Protein AF-A0A7U3QVV6-F1 (afdb_monomer_lite)

Foldseek 3Di:
DPQDAKEWEKDWFQFQDDDFTKIKIFIPAFFDDDDPVQKDKFQWAWDPPQWDDPDRGMIMTTTGGPFPPSQTRIKIKGDWQRIAHPVRHTYHIYIYADEVCSNVVDPDDGPDDCPPGDCVRYDYDD

Secondary structure (DSSP, 8-state):
-----B-EEEE----SSSSSEEEEEEESS-EEE--GGGEEEESEEEPTT--EE-SSSEEEEEEEESSSTT----EEEE-TTSSEETTSPBBPPEE--EEHHHHHS-SSPPSS--TT---TTEE---

Radius of gyration: 15.47 Å; chains: 1; bounding box: 42×25×40 Å

Structure (mmCIF, N/CA/C/O backbone):
data_AF-A0A7U3QVV6-F1
#
_entry.id   AF-A0A7U3QVV6-F1
#
loop_
_atom_site.group_PDB
_atom_site.id
_atom_site.type_symbol
_atom_site.label_atom_id
_atom_site.label_alt_id
_atom_site.label_comp_id
_atom_site.label_asym_id
_atom_site.label_entity_id
_atom_site.label_seq_id
_atom_site.pdbx_PDB_ins_code
_atom_site.Cartn_x
_atom_site.Cartn_y
_atom_site.Cartn_z
_atom_site.occupancy
_atom_site.B_iso_or_equiv
_atom_site.auth_seq_id
_atom_site.auth_comp_id
_atom_site.auth_asym_id
_atom_site.auth_atom_id
_atom_site.pdbx_PDB_model_num
ATOM 1 N N . MET A 1 1 ? -26.972 -3.742 14.769 1.00 41.91 1 MET A N 1
ATOM 2 C CA . MET A 1 1 ? -25.586 -3.242 14.823 1.00 41.91 1 MET A CA 1
ATOM 3 C C . MET A 1 1 ? -25.289 -2.651 13.463 1.00 41.91 1 MET A C 1
ATOM 5 O O . MET A 1 1 ? -25.565 -3.320 12.477 1.00 41.91 1 MET A O 1
ATOM 9 N N . ILE A 1 2 ? -24.857 -1.393 13.387 1.00 46.94 2 ILE A N 1
ATOM 10 C CA . ILE A 1 2 ? -24.261 -0.895 12.144 1.00 46.94 2 ILE A CA 1
ATOM 11 C C . ILE A 1 2 ? -22.884 -1.553 12.102 1.00 46.94 2 ILE A C 1
ATOM 13 O O . ILE A 1 2 ? -22.130 -1.403 13.059 1.00 46.94 2 ILE A O 1
ATOM 17 N N . ASN A 1 3 ? -22.591 -2.342 11.068 1.00 56.19 3 ASN A N 1
ATOM 18 C CA . ASN A 1 3 ? -21.241 -2.851 10.855 1.00 56.19 3 ASN A CA 1
ATOM 19 C C . ASN A 1 3 ? -20.360 -1.647 10.511 1.00 56.19 3 ASN A C 1
ATOM 21 O O . ASN A 1 3 ? -20.308 -1.221 9.357 1.00 56.19 3 ASN A O 1
ATOM 25 N N . ASN A 1 4 ? -19.732 -1.057 11.525 1.00 76.81 4 ASN A N 1
ATOM 26 C CA . ASN A 1 4 ? -18.672 -0.086 11.319 1.00 76.81 4 ASN A CA 1
ATOM 27 C C . ASN A 1 4 ? -17.563 -0.787 10.509 1.00 76.81 4 ASN A C 1
ATOM 29 O O . ASN A 1 4 ? -17.295 -1.970 10.716 1.00 76.81 4 ASN A O 1
ATOM 33 N N . THR A 1 5 ? -17.017 -0.122 9.493 1.00 90.00 5 THR A N 1
ATOM 34 C CA . THR A 1 5 ? -15.996 -0.700 8.604 1.00 90.00 5 THR A CA 1
ATOM 35 C C . THR A 1 5 ? -14.890 0.324 8.429 1.00 90.00 5 THR A C 1
ATOM 37 O O . THR A 1 5 ? -15.174 1.504 8.230 1.00 90.00 5 THR A O 1
ATOM 40 N N . ILE A 1 6 ? -13.637 -0.119 8.480 1.00 95.56 6 ILE A N 1
ATOM 41 C CA . ILE A 1 6 ? -12.486 0.781 8.390 1.00 95.56 6 ILE A CA 1
ATOM 42 C C . ILE A 1 6 ? -12.232 1.127 6.925 1.00 95.56 6 ILE A C 1
ATOM 44 O O . ILE A 1 6 ? -12.083 0.242 6.080 1.00 95.56 6 ILE A O 1
ATOM 48 N N . VAL A 1 7 ? -12.151 2.416 6.612 1.00 95.88 7 VAL A N 1
ATOM 49 C CA . VAL A 1 7 ? -11.717 2.884 5.294 1.00 95.88 7 VAL A CA 1
ATOM 50 C C . VAL A 1 7 ? -10.192 2.906 5.267 1.00 95.88 7 VAL A C 1
ATOM 52 O O . VAL A 1 7 ? -9.561 3.448 6.173 1.00 95.88 7 VAL A O 1
ATOM 55 N N . THR A 1 8 ? -9.605 2.329 4.218 1.00 96.38 8 THR A N 1
ATOM 56 C CA . THR A 1 8 ? -8.157 2.319 3.983 1.00 96.38 8 THR A CA 1
ATOM 57 C C . THR A 1 8 ? -7.818 3.237 2.819 1.00 96.38 8 THR A C 1
ATOM 59 O O . THR A 1 8 ? -8.267 3.016 1.695 1.00 96.38 8 THR A O 1
ATOM 62 N N . THR A 1 9 ? -6.982 4.235 3.079 1.00 96.44 9 THR A N 1
ATOM 63 C CA . THR A 1 9 ? -6.365 5.076 2.051 1.00 96.44 9 THR A CA 1
ATOM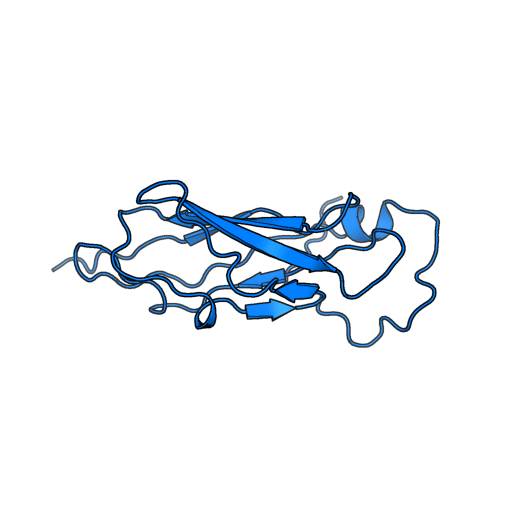 64 C C . THR A 1 9 ? -4.895 4.704 1.950 1.00 96.44 9 THR A C 1
ATOM 66 O O . THR A 1 9 ? -4.210 4.606 2.962 1.00 96.44 9 THR A O 1
ATOM 69 N N . ILE A 1 10 ? -4.407 4.461 0.734 1.00 95.25 10 ILE A N 1
ATOM 70 C CA . ILE A 1 10 ? -3.005 4.107 0.499 1.00 95.25 10 ILE A CA 1
ATOM 71 C C . ILE A 1 10 ? -2.400 5.168 -0.408 1.00 95.25 10 ILE A C 1
ATOM 73 O O . ILE A 1 10 ? -2.925 5.442 -1.489 1.00 95.25 10 ILE A O 1
ATOM 77 N N . THR A 1 11 ? -1.306 5.772 0.036 1.00 91.50 11 THR A N 1
ATOM 78 C CA . THR A 1 11 ? -0.594 6.818 -0.698 1.00 91.50 11 THR A CA 1
ATOM 79 C C . THR A 1 11 ? 0.873 6.452 -0.896 1.00 91.50 11 THR A C 1
ATOM 81 O O . THR A 1 11 ? 1.390 5.497 -0.314 1.00 91.50 11 THR A O 1
ATOM 84 N N . GLY A 1 12 ? 1.537 7.187 -1.786 1.00 85.19 12 GLY A N 1
ATOM 85 C CA . GLY A 1 12 ? 2.807 6.770 -2.372 1.00 85.19 12 GLY A CA 1
ATOM 86 C C . GLY A 1 12 ? 2.569 5.912 -3.611 1.00 85.19 12 GLY A C 1
ATOM 87 O O . GLY A 1 12 ? 1.534 5.272 -3.764 1.00 85.19 12 GLY A O 1
ATOM 88 N N . SER A 1 13 ? 3.499 5.956 -4.553 1.00 70.94 13 SER A N 1
ATOM 89 C CA . SER A 1 13 ? 3.409 5.208 -5.819 1.00 70.94 13 SER A CA 1
ATOM 90 C C . SER A 1 13 ? 4.763 4.718 -6.318 1.00 70.94 13 SER A C 1
ATOM 92 O O . SER A 1 13 ? 4.840 4.137 -7.396 1.00 70.94 13 SER A O 1
ATOM 94 N N . GLY A 1 14 ? 5.819 4.955 -5.528 1.00 64.12 14 GLY A N 1
ATOM 95 C CA . GLY A 1 14 ? 7.174 5.052 -6.043 1.00 64.12 14 GLY A CA 1
ATOM 96 C C . GLY A 1 14 ? 7.190 6.057 -7.195 1.00 64.12 14 GLY A C 1
ATOM 97 O O . GLY A 1 14 ?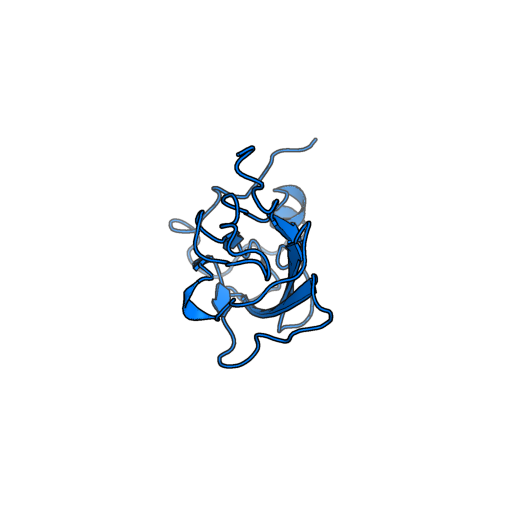 6.953 5.708 -8.336 1.00 64.12 14 GLY A O 1
ATOM 98 N N . SER A 1 15 ? 7.359 7.342 -6.917 1.00 57.16 15 SER A N 1
ATOM 99 C CA . SER A 1 15 ? 7.680 8.314 -7.970 1.00 57.16 15 SER A CA 1
ATOM 100 C C . SER A 1 15 ? 9.194 8.346 -8.158 1.00 57.16 15 SER A C 1
ATOM 102 O O . SER A 1 15 ? 9.903 8.004 -7.219 1.00 57.16 15 SER A O 1
ATOM 104 N N . ALA A 1 16 ? 9.690 8.815 -9.309 1.00 56.19 16 ALA A N 1
ATOM 105 C CA . ALA A 1 16 ? 11.121 9.043 -9.533 1.00 56.19 16 ALA A CA 1
ATOM 106 C C . ALA A 1 16 ? 11.809 9.637 -8.283 1.00 56.19 16 ALA A C 1
ATOM 108 O O . ALA A 1 16 ? 11.389 10.678 -7.771 1.00 56.19 16 ALA A O 1
ATOM 109 N N . GLY A 1 17 ? 12.830 8.952 -7.767 1.00 62.16 17 GLY A N 1
ATOM 110 C CA . GLY A 1 17 ? 13.431 9.262 -6.473 1.00 62.16 17 GLY A CA 1
ATOM 111 C C . GLY A 1 17 ? 14.532 8.277 -6.085 1.00 62.16 17 GLY A C 1
ATOM 112 O O . GLY A 1 17 ? 14.838 7.345 -6.828 1.00 62.16 17 GLY A O 1
ATOM 113 N N . ALA A 1 18 ? 15.163 8.523 -4.935 1.00 68.19 18 ALA A N 1
ATOM 114 C CA . ALA A 1 18 ? 16.129 7.597 -4.358 1.00 68.19 18 ALA A CA 1
ATOM 115 C C . ALA A 1 18 ? 15.396 6.458 -3.640 1.00 68.19 18 ALA A C 1
ATOM 117 O O . ALA A 1 18 ? 14.474 6.707 -2.867 1.00 68.19 18 ALA A O 1
ATOM 118 N N . GLU A 1 19 ? 15.842 5.229 -3.883 1.00 79.00 19 GLU A N 1
ATOM 119 C CA . GLU A 1 19 ? 15.384 4.047 -3.155 1.00 79.00 19 GLU A CA 1
ATOM 120 C C . GLU A 1 19 ? 15.857 4.059 -1.688 1.00 79.00 19 GLU A C 1
ATOM 122 O O . GLU A 1 19 ? 16.951 4.568 -1.404 1.00 79.00 19 GLU A O 1
ATOM 127 N N . PRO A 1 20 ? 15.102 3.438 -0.762 1.00 88.81 20 PRO A N 1
ATOM 128 C CA . PRO A 1 20 ? 13.796 2.811 -0.978 1.00 88.81 20 PRO A CA 1
ATOM 129 C C . PRO A 1 20 ? 12.645 3.828 -1.065 1.00 88.81 20 PRO A C 1
ATOM 131 O O . PRO A 1 20 ? 12.688 4.903 -0.465 1.00 88.81 20 PRO A O 1
ATOM 134 N N . HIS A 1 21 ? 11.578 3.467 -1.773 1.00 87.38 21 HIS A N 1
ATOM 135 C CA . HIS A 1 21 ? 10.343 4.246 -1.800 1.00 87.38 21 HIS A CA 1
ATOM 136 C C . HIS A 1 21 ? 9.450 3.947 -0.592 1.00 87.38 21 HIS A C 1
ATOM 138 O O . HIS A 1 21 ? 9.339 2.811 -0.138 1.00 87.38 21 HIS A O 1
ATOM 144 N N . THR A 1 22 ? 8.729 4.962 -0.114 1.00 91.69 22 THR A N 1
ATOM 145 C CA . THR A 1 22 ? 7.765 4.815 0.986 1.00 91.69 22 THR A CA 1
ATOM 146 C C . THR A 1 22 ? 6.332 4.696 0.464 1.00 91.69 22 THR A C 1
ATOM 148 O O . THR A 1 22 ? 5.897 5.499 -0.366 1.00 91.69 22 THR A O 1
ATOM 151 N N . ILE A 1 23 ? 5.587 3.720 0.987 1.00 92.88 23 ILE A N 1
ATOM 152 C CA . ILE A 1 23 ? 4.126 3.625 0.852 1.00 92.88 23 ILE A CA 1
ATOM 153 C C . ILE A 1 23 ? 3.509 3.854 2.230 1.00 92.88 23 ILE A C 1
ATOM 155 O O . ILE A 1 23 ? 3.963 3.273 3.218 1.00 92.88 23 ILE A O 1
ATOM 159 N N . THR A 1 24 ? 2.472 4.685 2.280 1.00 95.94 24 THR A N 1
ATOM 160 C CA . THR A 1 24 ? 1.756 5.044 3.508 1.00 95.94 24 THR A CA 1
ATOM 161 C C . THR A 1 24 ? 0.347 4.469 3.476 1.00 95.94 24 THR A C 1
ATOM 163 O O . THR A 1 24 ? -0.343 4.553 2.459 1.00 95.94 24 THR A O 1
ATOM 166 N N . PHE A 1 25 ? -0.079 3.908 4.602 1.00 97.56 25 PHE A N 1
ATOM 167 C CA . PHE A 1 25 ? -1.419 3.392 4.841 1.00 97.56 25 PHE A CA 1
ATOM 168 C C . PHE A 1 25 ? -2.075 4.225 5.937 1.00 97.56 25 PHE A C 1
ATOM 170 O O . PHE A 1 25 ? -1.587 4.255 7.068 1.00 97.56 25 PHE A O 1
ATOM 177 N N . ASP A 1 26 ? -3.186 4.866 5.596 1.00 97.94 26 ASP A N 1
ATOM 178 C CA . ASP A 1 26 ? -4.015 5.651 6.499 1.00 97.94 26 ASP A CA 1
ATOM 179 C C . ASP A 1 26 ? -5.363 4.950 6.691 1.00 97.94 26 ASP A C 1
ATOM 181 O O . ASP A 1 26 ? -6.050 4.590 5.727 1.00 97.94 26 ASP A O 1
ATOM 185 N N . PHE A 1 27 ? -5.748 4.761 7.947 1.00 97.44 27 PHE A N 1
ATOM 186 C CA . PHE A 1 27 ? -6.986 4.109 8.352 1.00 97.44 27 PHE A CA 1
ATOM 187 C C . PHE A 1 27 ? -7.931 5.114 9.011 1.00 97.44 27 PHE A C 1
ATOM 189 O O . PHE A 1 27 ? -7.500 6.032 9.706 1.00 97.44 27 PHE A O 1
ATOM 196 N N . SER A 1 28 ? -9.238 4.936 8.815 1.00 96.94 28 SER A N 1
ATOM 197 C CA . SER A 1 28 ? -10.254 5.805 9.427 1.00 96.94 28 SER A CA 1
ATOM 198 C C . SER A 1 28 ? -10.478 5.567 10.926 1.00 96.94 28 SER A C 1
ATOM 200 O O . SER A 1 28 ? -11.279 6.283 11.519 1.00 96.94 28 SER A O 1
ATOM 202 N N . ASP A 1 29 ? -9.836 4.553 11.512 1.00 96.00 29 ASP A N 1
ATOM 203 C CA . ASP A 1 29 ? -9.988 4.151 12.915 1.00 96.00 29 ASP A CA 1
ATOM 204 C C . ASP A 1 29 ? -8.698 3.495 13.445 1.00 96.00 29 ASP A C 1
ATOM 206 O O . ASP A 1 29 ? -7.806 3.134 12.668 1.00 96.00 29 ASP A O 1
ATOM 210 N N . ASP A 1 30 ? -8.606 3.340 14.764 1.00 96.88 30 ASP A N 1
ATOM 211 C CA . ASP A 1 30 ? -7.462 2.762 15.465 1.00 96.88 30 ASP A CA 1
ATOM 212 C C . ASP A 1 30 ? -7.304 1.268 15.147 1.00 96.88 30 ASP A C 1
ATOM 214 O O . ASP A 1 30 ? -8.238 0.474 15.286 1.00 96.88 30 ASP A O 1
ATOM 218 N N . ILE A 1 31 ? -6.083 0.861 14.787 1.00 97.69 31 ILE A N 1
ATOM 219 C CA . ILE A 1 31 ? -5.778 -0.505 14.347 1.00 97.69 31 ILE A CA 1
ATOM 220 C C . ILE A 1 31 ? -5.253 -1.384 15.484 1.00 97.69 31 ILE A C 1
ATOM 222 O O . ILE A 1 31 ? -4.284 -1.036 16.165 1.00 97.69 31 ILE A O 1
ATOM 226 N N . ALA A 1 32 ? -5.856 -2.567 15.626 1.00 96.75 32 ALA A N 1
ATOM 227 C CA . ALA A 1 32 ? -5.405 -3.630 16.517 1.00 96.75 32 ALA A CA 1
ATOM 228 C C . ALA A 1 32 ? -4.393 -4.566 15.842 1.00 96.75 32 ALA A C 1
ATOM 230 O O . ALA A 1 32 ? -3.381 -4.903 16.456 1.00 96.75 32 ALA A O 1
ATOM 231 N N . THR A 1 33 ? -4.642 -4.984 14.593 1.00 96.56 33 THR A N 1
ATOM 232 C CA . THR A 1 33 ? -3.740 -5.895 13.864 1.00 96.56 33 THR A CA 1
ATOM 233 C C . THR A 1 33 ? -3.549 -5.488 12.408 1.00 96.56 33 THR A C 1
ATOM 235 O O . THR A 1 33 ? -4.524 -5.352 11.666 1.00 96.56 33 THR A O 1
ATOM 238 N N . PHE A 1 34 ? -2.286 -5.373 11.999 1.00 97.69 34 PHE A N 1
ATOM 239 C CA . PHE A 1 34 ? -1.852 -5.179 10.619 1.00 97.69 34 PHE A CA 1
ATOM 240 C C . PHE A 1 34 ? -0.424 -5.712 10.471 1.00 97.69 34 PHE A C 1
ATOM 242 O O . PHE A 1 34 ? 0.448 -5.330 11.252 1.00 97.69 34 PHE A O 1
ATOM 249 N N . ASN A 1 35 ? -0.189 -6.603 9.505 1.00 97.00 35 ASN A N 1
ATOM 250 C CA . ASN A 1 35 ? 1.106 -7.251 9.306 1.00 97.00 35 ASN A CA 1
ATOM 251 C C . ASN A 1 35 ? 1.603 -7.078 7.866 1.00 97.00 35 ASN A C 1
ATOM 253 O O . ASN A 1 35 ? 0.824 -6.882 6.939 1.00 97.00 35 ASN A O 1
ATOM 257 N N . GLU A 1 36 ? 2.908 -7.248 7.648 1.00 95.81 36 GLU A N 1
ATOM 258 C CA . GLU A 1 36 ? 3.500 -7.173 6.301 1.00 95.81 36 GLU A CA 1
ATOM 259 C C . GLU A 1 36 ? 2.889 -8.170 5.312 1.00 95.81 36 GLU A C 1
ATOM 261 O O . GLU A 1 36 ? 2.686 -7.835 4.149 1.00 95.81 36 GLU A O 1
ATOM 266 N N . GLY A 1 37 ? 2.537 -9.376 5.772 1.00 96.50 37 GLY A N 1
ATOM 267 C CA . GLY A 1 37 ? 1.913 -10.403 4.930 1.00 96.50 37 GLY A CA 1
ATOM 268 C C . GLY A 1 37 ? 0.512 -10.044 4.418 1.00 96.50 37 GLY A C 1
ATOM 269 O O . GLY A 1 37 ? -0.010 -10.732 3.542 1.00 96.50 37 GLY A O 1
ATOM 270 N N . ASP A 1 38 ? -0.094 -8.978 4.944 1.00 97.06 38 ASP A N 1
ATOM 271 C CA . ASP A 1 38 ? -1.387 -8.460 4.496 1.00 97.06 38 ASP A CA 1
ATOM 272 C C . ASP A 1 38 ? -1.261 -7.520 3.282 1.00 97.06 38 ASP A C 1
ATOM 274 O O . ASP A 1 38 ? -2.270 -7.166 2.663 1.00 97.06 38 ASP A O 1
ATOM 278 N N . ILE A 1 39 ? -0.031 -7.129 2.932 1.00 96.69 39 ILE A N 1
ATOM 279 C CA . ILE A 1 39 ? 0.282 -6.153 1.892 1.00 96.69 39 ILE A CA 1
ATOM 280 C C . ILE A 1 39 ? 0.712 -6.876 0.618 1.00 96.69 39 ILE A C 1
ATOM 282 O O . ILE A 1 39 ? 1.633 -7.691 0.613 1.00 96.69 39 ILE A O 1
ATOM 286 N N . VAL A 1 40 ? 0.082 -6.522 -0.500 1.00 95.62 40 VAL A N 1
ATOM 287 C CA . VAL A 1 40 ? 0.502 -6.972 -1.828 1.00 95.62 40 VAL A CA 1
ATOM 288 C C . VAL A 1 40 ? 1.221 -5.832 -2.532 1.00 95.62 40 VAL A C 1
ATOM 290 O O . VAL A 1 40 ? 0.615 -4.792 -2.810 1.00 95.62 40 VAL A O 1
ATOM 293 N N . VAL A 1 41 ? 2.498 -6.062 -2.847 1.00 93.00 41 VAL A N 1
ATOM 294 C CA . VAL A 1 41 ? 3.320 -5.171 -3.673 1.00 93.00 41 VAL A CA 1
ATOM 295 C C . VAL A 1 41 ? 3.488 -5.772 -5.071 1.00 93.00 41 VAL A C 1
ATOM 297 O O . VAL A 1 41 ? 3.713 -6.977 -5.209 1.00 93.00 41 VAL A O 1
ATOM 300 N N . LYS A 1 42 ? 3.356 -4.944 -6.110 1.00 91.38 42 LYS A N 1
ATOM 301 C CA . LYS A 1 42 ? 3.781 -5.262 -7.486 1.00 91.38 42 LYS A CA 1
ATOM 302 C C . LYS A 1 42 ? 4.724 -4.182 -7.973 1.00 91.38 42 LYS A C 1
ATOM 304 O O . LYS A 1 42 ? 4.694 -3.064 -7.452 1.00 91.38 42 LYS A O 1
ATOM 309 N N . ASN A 1 43 ? 5.497 -4.519 -9.006 1.00 87.75 43 ASN A N 1
ATOM 310 C CA . ASN A 1 43 ? 6.439 -3.614 -9.672 1.00 87.75 43 ASN A CA 1
ATOM 311 C C . ASN A 1 43 ? 7.543 -3.088 -8.743 1.00 87.75 43 ASN A C 1
ATOM 313 O O . ASN A 1 43 ? 8.192 -2.080 -9.030 1.00 87.75 43 ASN A O 1
ATOM 317 N N . GLY A 1 44 ? 7.705 -3.764 -7.617 1.00 89.44 44 GLY A N 1
ATOM 318 C CA . GLY A 1 44 ? 8.638 -3.488 -6.558 1.00 89.44 44 GLY A CA 1
ATOM 319 C C . GLY A 1 44 ? 8.613 -4.635 -5.559 1.00 89.44 44 GLY A C 1
ATOM 320 O O . GLY A 1 44 ? 7.689 -5.457 -5.523 1.00 89.44 44 GLY A O 1
ATOM 321 N N . THR A 1 45 ? 9.623 -4.649 -4.707 1.00 91.56 45 THR A N 1
ATOM 322 C CA . THR A 1 45 ? 9.814 -5.652 -3.672 1.00 91.56 45 THR A CA 1
ATOM 323 C C . THR A 1 45 ? 9.727 -4.984 -2.304 1.00 91.56 45 THR A C 1
ATOM 325 O O . THR A 1 45 ? 10.426 -4.005 -2.040 1.00 91.56 45 THR A O 1
ATOM 328 N N . LEU A 1 46 ? 8.874 -5.513 -1.419 1.00 94.00 46 LEU A N 1
ATOM 329 C CA . LEU A 1 46 ? 8.797 -5.073 -0.024 1.00 94.00 46 LEU A CA 1
ATOM 330 C C . LEU A 1 46 ? 10.155 -5.273 0.659 1.00 94.00 46 LEU A C 1
ATOM 332 O O . LEU A 1 46 ? 10.708 -6.374 0.645 1.00 94.00 46 LEU A O 1
ATOM 336 N N . VAL A 1 47 ? 10.679 -4.218 1.282 1.00 95.00 47 VAL A N 1
ATOM 337 C CA . VAL A 1 47 ? 11.840 -4.333 2.164 1.00 95.00 47 VAL A CA 1
ATOM 338 C C . VAL A 1 47 ? 11.378 -5.053 3.428 1.00 95.00 47 VAL A C 1
ATOM 340 O O . VAL A 1 47 ? 10.471 -4.581 4.112 1.00 95.00 47 VAL A O 1
ATOM 343 N N . ALA A 1 48 ? 11.974 -6.207 3.720 1.00 95.56 48 ALA A N 1
ATOM 344 C CA . ALA A 1 48 ? 11.577 -7.033 4.857 1.00 95.56 48 ALA A CA 1
ATOM 345 C C . ALA A 1 48 ? 11.685 -6.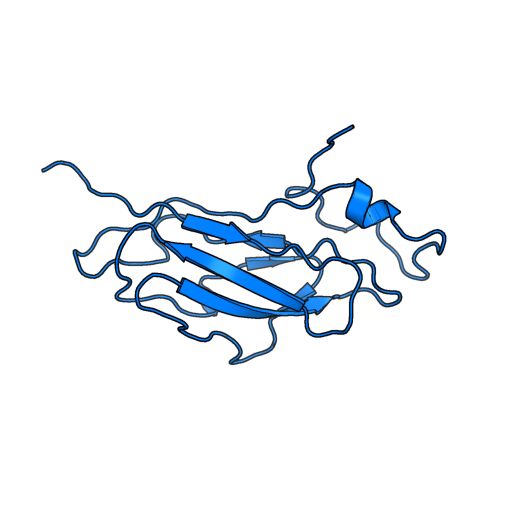268 6.186 1.00 95.56 48 ALA A C 1
ATOM 347 O O . ALA A 1 48 ? 12.683 -5.579 6.419 1.00 95.56 48 ALA A O 1
ATOM 348 N N . SER A 1 49 ? 10.691 -6.436 7.064 1.00 96.38 49 SER A N 1
ATOM 349 C CA . SER A 1 49 ? 10.632 -5.779 8.376 1.00 96.38 49 SER A CA 1
ATOM 350 C C . SER A 1 49 ? 10.655 -4.244 8.303 1.00 96.38 49 SER A C 1
ATOM 352 O O . SER A 1 49 ? 11.186 -3.587 9.199 1.00 96.38 49 SER A O 1
ATOM 354 N N . SER A 1 50 ? 10.110 -3.663 7.233 1.00 96.69 50 SER A N 1
ATOM 355 C CA . SER A 1 50 ? 9.993 -2.213 7.053 1.00 96.69 50 SER A CA 1
ATOM 356 C C . SER A 1 50 ? 8.661 -1.635 7.529 1.00 96.69 50 SER A C 1
ATOM 358 O O . SER A 1 50 ? 8.557 -0.412 7.663 1.00 96.69 50 SER A O 1
ATOM 360 N N . LEU A 1 51 ? 7.657 -2.476 7.811 1.00 97.88 51 LEU A N 1
ATOM 361 C CA . LEU A 1 51 ? 6.377 -2.024 8.347 1.00 97.88 51 LEU A CA 1
ATOM 362 C C . LEU A 1 51 ? 6.567 -1.314 9.683 1.00 97.88 51 LEU A C 1
ATOM 364 O O . LEU A 1 51 ? 6.914 -1.910 10.701 1.00 97.88 51 LEU A O 1
ATOM 368 N N . THR A 1 52 ? 6.279 -0.021 9.666 1.00 98.00 52 THR A N 1
ATOM 369 C CA . THR A 1 52 ? 6.439 0.871 10.803 1.00 98.00 52 THR A CA 1
ATOM 370 C C . THR A 1 52 ? 5.091 1.466 11.172 1.00 98.00 52 THR A C 1
ATOM 372 O O . THR A 1 52 ? 4.394 2.037 10.334 1.00 98.00 52 THR A O 1
ATOM 375 N N . LYS A 1 53 ? 4.727 1.360 12.451 1.00 97.81 53 LYS A N 1
ATOM 376 C CA . LYS A 1 53 ? 3.574 2.062 13.014 1.00 97.81 53 LYS A CA 1
ATOM 377 C C . LYS A 1 53 ? 3.971 3.507 13.315 1.00 97.81 53 LYS A C 1
ATOM 379 O O . LYS A 1 53 ? 4.773 3.740 14.217 1.00 97.81 53 LYS A O 1
ATOM 384 N N . VAL A 1 54 ? 3.416 4.462 12.571 1.00 97.88 54 VAL A N 1
ATOM 385 C CA . VAL A 1 54 ? 3.659 5.902 12.777 1.00 97.88 54 VAL A CA 1
ATOM 386 C C . VAL A 1 54 ? 2.695 6.459 13.827 1.00 97.88 54 VAL A C 1
ATOM 388 O O . VAL A 1 54 ? 3.093 7.232 14.696 1.00 97.88 54 VAL A O 1
ATOM 391 N N . SER A 1 55 ? 1.433 6.027 13.787 1.00 98.00 55 SER A N 1
ATOM 392 C CA . SER A 1 55 ? 0.395 6.341 14.776 1.00 98.00 55 SER A CA 1
ATOM 393 C C . SER A 1 55 ? -0.596 5.173 14.895 1.00 98.00 55 SER A C 1
ATOM 395 O O . SER A 1 55 ? -0.416 4.132 14.266 1.00 98.00 55 SER A O 1
ATOM 397 N N . ASN A 1 56 ? -1.660 5.300 15.696 1.00 97.31 56 ASN A N 1
ATOM 398 C CA . ASN A 1 56 ? -2.701 4.263 15.756 1.00 97.31 56 ASN A CA 1
ATOM 399 C C . ASN A 1 56 ? -3.465 4.068 14.437 1.00 97.31 56 ASN A C 1
ATOM 401 O O . ASN A 1 56 ? -3.988 2.978 14.208 1.00 97.31 56 ASN A O 1
ATOM 405 N N . THR A 1 57 ? -3.467 5.083 13.575 1.00 97.88 57 THR A N 1
ATOM 406 C CA . THR A 1 57 ? -4.201 5.116 12.306 1.00 97.88 57 THR A CA 1
ATOM 407 C C . THR A 1 57 ? -3.288 5.171 11.081 1.00 97.88 57 THR A C 1
ATOM 409 O O . THR A 1 57 ? -3.785 5.079 9.964 1.00 97.88 57 THR A O 1
ATOM 412 N N . GLN A 1 58 ? -1.969 5.305 11.258 1.00 98.25 58 GLN A N 1
ATOM 413 C CA . GLN A 1 58 ? -1.020 5.478 10.158 1.00 98.25 58 GLN A CA 1
ATOM 414 C C . GLN A 1 58 ? 0.166 4.520 10.255 1.00 98.25 58 GLN A C 1
ATOM 416 O O . GLN A 1 58 ? 0.823 4.405 11.295 1.00 98.25 58 GLN A O 1
ATOM 421 N N . TYR A 1 59 ? 0.465 3.873 9.131 1.00 98.38 59 TYR A N 1
ATOM 422 C CA . TYR A 1 59 ? 1.556 2.917 8.978 1.00 98.38 59 TYR A CA 1
ATOM 423 C C . TYR A 1 59 ? 2.323 3.189 7.687 1.00 98.38 59 TYR A C 1
ATOM 425 O O . TYR A 1 59 ? 1.758 3.682 6.713 1.00 98.38 59 TYR A O 1
ATOM 433 N N . THR A 1 60 ? 3.604 2.838 7.657 1.00 97.00 60 THR A N 1
ATOM 434 C CA . THR A 1 60 ? 4.451 2.971 6.468 1.00 97.00 60 THR A CA 1
ATOM 435 C C . THR A 1 60 ? 5.229 1.693 6.199 1.00 97.00 60 THR A C 1
ATOM 437 O O . THR A 1 60 ? 5.525 0.939 7.121 1.00 97.00 60 THR A O 1
ATOM 440 N N . ILE A 1 61 ? 5.570 1.456 4.935 1.00 96.31 61 ILE A N 1
ATOM 441 C CA . ILE A 1 61 ? 6.528 0.428 4.502 1.00 96.31 61 ILE A CA 1
ATOM 442 C C . ILE A 1 61 ? 7.564 1.044 3.570 1.00 96.31 61 ILE A C 1
ATOM 444 O O . ILE A 1 61 ? 7.318 2.088 2.960 1.00 96.31 61 ILE A O 1
ATOM 448 N N . GLN A 1 62 ? 8.685 0.348 3.415 1.00 94.44 62 GLN A N 1
ATOM 449 C CA . GLN A 1 62 ? 9.688 0.637 2.399 1.00 94.44 62 GLN A CA 1
ATOM 450 C C . GLN A 1 62 ? 9.622 -0.419 1.293 1.00 94.44 62 GLN A C 1
ATOM 452 O O . GLN A 1 62 ? 9.494 -1.614 1.559 1.00 94.44 62 GLN A O 1
ATOM 457 N N . VAL A 1 63 ? 9.712 0.015 0.043 1.00 92.06 63 VAL A N 1
ATOM 458 C CA . VAL A 1 63 ? 9.674 -0.844 -1.144 1.00 92.06 63 VAL A CA 1
ATOM 459 C C . VAL A 1 63 ? 10.794 -0.439 -2.094 1.00 92.06 63 VAL A C 1
ATOM 461 O O . VAL A 1 63 ? 11.005 0.747 -2.317 1.00 92.06 63 VAL A O 1
ATOM 464 N N . ASN A 1 64 ? 11.500 -1.420 -2.653 1.00 89.06 64 ASN A N 1
ATOM 465 C CA . ASN A 1 64 ? 12.474 -1.194 -3.719 1.00 89.06 64 ASN A CA 1
ATOM 466 C C . ASN A 1 64 ? 11.782 -1.337 -5.077 1.00 89.06 64 ASN A C 1
ATOM 468 O O . ASN A 1 64 ? 11.060 -2.317 -5.257 1.00 89.06 64 ASN A O 1
ATOM 472 N N . ALA A 1 65 ? 11.989 -0.432 -6.037 1.00 85.81 65 ALA A N 1
ATOM 473 C CA . ALA A 1 65 ? 11.531 -0.671 -7.406 1.00 85.81 65 ALA A CA 1
ATOM 474 C C . ALA A 1 65 ? 12.237 -1.889 -8.014 1.00 85.81 65 ALA A C 1
ATOM 476 O O . ALA A 1 65 ? 13.431 -2.110 -7.806 1.00 85.81 65 ALA A O 1
ATOM 477 N N . ASP A 1 66 ? 11.503 -2.649 -8.826 1.00 84.62 66 ASP A N 1
ATOM 478 C CA . ASP A 1 66 ? 12.086 -3.768 -9.576 1.00 84.62 66 ASP A CA 1
ATOM 479 C C . ASP A 1 66 ? 12.921 -3.278 -10.777 1.00 84.62 66 ASP A C 1
ATOM 481 O O . ASP A 1 66 ? 13.758 -4.013 -11.303 1.00 84.62 66 ASP A O 1
ATOM 485 N N . LEU A 1 67 ? 12.699 -2.035 -11.224 1.00 76.88 67 LEU A N 1
ATOM 486 C CA . LEU A 1 67 ? 13.398 -1.426 -12.352 1.00 76.88 67 LEU A CA 1
ATOM 487 C C . LEU A 1 67 ? 14.418 -0.387 -11.891 1.00 76.88 67 LEU A C 1
ATOM 489 O O . LEU A 1 67 ? 14.149 0.459 -11.040 1.00 76.88 67 LEU A O 1
ATOM 493 N N . ALA A 1 68 ? 15.577 -0.407 -12.546 1.00 66.50 68 ALA A N 1
ATOM 494 C CA . ALA A 1 68 ? 16.548 0.672 -12.465 1.00 66.50 68 ALA A CA 1
ATOM 495 C C . ALA A 1 68 ? 16.003 1.963 -13.118 1.00 66.50 68 ALA A C 1
ATOM 497 O O . ALA A 1 68 ? 14.928 1.987 -13.715 1.00 66.50 68 ALA A O 1
ATOM 498 N N . GLU A 1 69 ? 16.776 3.050 -13.036 1.00 70.69 69 GLU A N 1
ATOM 499 C CA . GLU A 1 69 ? 16.508 4.316 -13.752 1.00 70.69 69 GLU A CA 1
ATOM 500 C C . GLU A 1 69 ? 15.297 5.113 -13.232 1.00 70.69 69 GLU A C 1
ATOM 502 O O . GLU A 1 69 ? 14.787 5.998 -13.922 1.00 70.69 69 GLU A O 1
ATOM 507 N N . GLY A 1 70 ? 14.853 4.839 -12.001 1.00 61.50 70 GLY A N 1
ATOM 508 C CA . GLY A 1 70 ? 13.833 5.643 -11.322 1.00 61.50 70 GLY A CA 1
ATOM 509 C C . GLY A 1 70 ? 12.433 5.501 -11.919 1.00 61.50 70 GLY A C 1
ATOM 510 O O . GLY A 1 70 ? 11.584 6.367 -11.700 1.00 61.50 70 GLY A O 1
ATOM 511 N N . ARG A 1 71 ? 12.180 4.428 -12.681 1.00 68.44 71 ARG A N 1
ATOM 512 C CA . ARG A 1 71 ? 10.823 4.059 -13.076 1.00 68.44 71 ARG A CA 1
ATOM 513 C C . ARG A 1 71 ? 10.136 3.389 -11.918 1.00 68.44 71 ARG A C 1
ATOM 515 O O . ARG A 1 71 ? 10.479 2.271 -11.550 1.00 68.44 71 ARG A O 1
ATOM 522 N N . ALA A 1 72 ? 9.127 4.055 -11.397 1.00 67.25 72 ALA A N 1
ATOM 523 C CA . ALA A 1 72 ? 8.384 3.505 -10.301 1.00 67.25 72 ALA A CA 1
ATOM 524 C C . ALA A 1 72 ? 6.879 3.694 -10.566 1.00 67.25 72 ALA A C 1
ATOM 526 O O . ALA A 1 72 ? 6.359 4.760 -10.893 1.00 67.25 72 ALA A O 1
ATOM 527 N N . ASN A 1 73 ? 6.218 2.545 -10.608 1.00 80.19 73 ASN A N 1
ATOM 528 C CA . ASN A 1 73 ? 4.774 2.362 -10.620 1.00 80.19 73 ASN A CA 1
ATOM 529 C C . ASN A 1 73 ? 4.505 1.258 -9.608 1.00 80.19 73 ASN A C 1
ATOM 531 O O . ASN A 1 73 ? 3.986 0.192 -9.930 1.00 80.19 73 ASN A O 1
ATOM 535 N N . ILE A 1 74 ? 5.014 1.475 -8.400 1.00 86.88 74 ILE A N 1
ATOM 536 C CA . ILE A 1 74 ? 4.951 0.486 -7.344 1.00 86.88 74 ILE A CA 1
ATOM 537 C C . ILE A 1 74 ? 3.532 0.513 -6.806 1.00 86.88 74 ILE A C 1
ATOM 539 O O . ILE A 1 74 ? 3.031 1.539 -6.332 1.00 86.88 74 ILE A O 1
ATOM 543 N N . THR A 1 75 ? 2.867 -0.627 -6.906 1.00 88.12 75 THR A N 1
ATOM 544 C CA . THR A 1 75 ? 1.488 -0.763 -6.459 1.00 88.12 75 THR A CA 1
ATOM 545 C C . THR A 1 75 ? 1.491 -1.325 -5.046 1.00 88.12 75 THR A C 1
ATOM 547 O O . THR A 1 75 ? 2.100 -2.366 -4.816 1.00 88.12 75 THR A O 1
ATOM 550 N N . GLY A 1 76 ? 0.796 -0.677 -4.119 1.00 92.44 76 GLY A N 1
ATOM 551 C CA . GLY A 1 76 ? 0.519 -1.180 -2.777 1.00 92.44 76 GLY A CA 1
ATOM 552 C C . GLY A 1 76 ? -0.976 -1.425 -2.611 1.00 92.44 76 GLY A C 1
ATOM 553 O O . GLY A 1 76 ? -1.784 -0.532 -2.876 1.00 92.44 76 GLY A O 1
ATOM 554 N N . SER A 1 77 ? -1.340 -2.632 -2.176 1.00 95.12 77 SER A N 1
ATOM 555 C CA . SER A 1 77 ? -2.740 -3.045 -2.006 1.00 95.12 77 SER A CA 1
ATOM 556 C C . SER A 1 77 ? -2.942 -3.807 -0.705 1.00 95.12 77 SER A C 1
ATOM 558 O O . SER A 1 77 ? -2.072 -4.572 -0.292 1.00 95.12 77 SER A O 1
ATOM 560 N N . ILE A 1 78 ? -4.125 -3.659 -0.114 1.00 96.88 78 ILE A N 1
ATOM 561 C CA . ILE A 1 78 ? -4.598 -4.450 1.025 1.00 96.88 78 ILE A CA 1
ATOM 562 C C . ILE A 1 78 ? -6.006 -4.951 0.691 1.00 96.88 78 ILE A C 1
ATOM 564 O O . ILE A 1 78 ? -6.871 -4.171 0.290 1.00 96.88 78 ILE A O 1
ATOM 568 N N . ALA A 1 79 ? -6.253 -6.252 0.851 1.00 96.69 79 ALA A N 1
ATOM 569 C CA . ALA A 1 79 ? -7.587 -6.827 0.668 1.00 96.69 79 ALA A CA 1
ATOM 570 C C . ALA A 1 79 ? -8.522 -6.489 1.849 1.00 96.69 79 ALA A C 1
ATOM 572 O O . ALA A 1 79 ? -8.073 -6.143 2.940 1.00 96.69 79 ALA A O 1
ATOM 573 N N . SER A 1 80 ? -9.837 -6.607 1.653 1.00 95.31 80 SER A N 1
ATOM 574 C CA . SER A 1 80 ? -10.806 -6.377 2.732 1.00 95.31 80 SER A CA 1
ATOM 575 C C . SER A 1 80 ? -10.655 -7.398 3.865 1.00 95.31 80 SER A C 1
ATOM 577 O O . SER A 1 80 ? -10.461 -8.587 3.600 1.00 95.31 80 SER A O 1
ATOM 579 N N . GLY A 1 81 ? -10.817 -6.951 5.110 1.00 95.12 81 GLY A N 1
ATOM 580 C CA . GLY A 1 81 ? -10.768 -7.795 6.307 1.00 95.12 81 GLY A CA 1
ATOM 581 C C . GLY A 1 81 ? -9.371 -8.294 6.687 1.00 95.12 81 GLY A C 1
ATOM 582 O O . GLY A 1 81 ? -9.261 -9.226 7.478 1.00 95.12 81 GLY A O 1
ATOM 583 N N . LYS A 1 82 ? -8.311 -7.715 6.112 1.00 97.12 82 LYS A N 1
ATOM 584 C CA . LYS A 1 82 ? -6.917 -8.026 6.464 1.00 97.12 82 LYS A CA 1
ATOM 585 C C . LYS A 1 82 ? -6.397 -7.204 7.634 1.00 97.12 82 LYS A C 1
ATOM 587 O O . LYS A 1 82 ? -5.532 -7.656 8.371 1.00 97.12 82 LYS A O 1
ATOM 592 N N . VAL A 1 83 ? -6.959 -6.019 7.813 1.00 97.25 83 VAL A N 1
ATOM 593 C CA . VAL A 1 83 ? -6.675 -5.131 8.931 1.00 97.25 83 VAL A CA 1
ATOM 594 C C . VAL A 1 83 ? -7.876 -5.147 9.860 1.00 97.25 83 VAL A C 1
ATOM 596 O O . VAL A 1 83 ? -9.014 -5.032 9.396 1.00 97.25 83 VAL A O 1
ATOM 599 N N . ILE A 1 84 ? -7.609 -5.296 11.158 1.00 96.12 84 ILE A N 1
ATOM 600 C CA . ILE A 1 84 ? -8.635 -5.338 12.203 1.00 96.12 84 ILE A CA 1
ATOM 601 C C . ILE A 1 84 ? -8.466 -4.131 13.121 1.00 96.12 84 ILE A C 1
ATOM 603 O O . ILE A 1 84 ? -7.368 -3.878 13.627 1.00 96.12 84 ILE A O 1
ATOM 607 N N . GLY A 1 85 ? -9.552 -3.392 13.330 1.00 95.56 85 GLY A N 1
ATOM 608 C CA . GLY A 1 85 ? -9.621 -2.267 14.258 1.00 95.56 85 GLY A CA 1
ATOM 609 C C . GLY A 1 85 ? -9.675 -2.693 15.715 1.00 95.56 85 GLY A C 1
ATOM 610 O O . GLY A 1 85 ? -9.932 -3.851 16.043 1.00 95.56 85 GLY A O 1
ATOM 611 N N . THR A 1 86 ? -9.479 -1.735 16.615 1.00 94.75 86 THR A N 1
ATOM 612 C CA . THR A 1 86 ? -9.607 -1.965 18.064 1.00 94.75 86 THR A CA 1
ATOM 613 C C . THR A 1 86 ? -11.030 -2.334 18.500 1.00 94.75 86 THR A C 1
ATOM 615 O O . THR A 1 86 ? -11.182 -3.026 19.506 1.00 94.75 86 THR A O 1
ATOM 618 N N . GLY A 1 87 ? -12.056 -1.9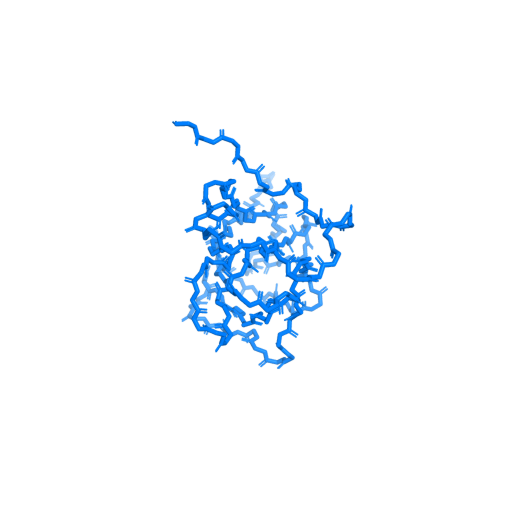66 17.724 1.00 91.50 87 GLY A N 1
ATOM 619 C CA . GLY A 1 87 ? -13.444 -2.403 17.915 1.00 91.50 87 GLY A CA 1
ATOM 620 C C . GLY A 1 87 ? -13.788 -3.759 17.278 1.00 91.50 87 GLY A C 1
ATOM 621 O O . GLY A 1 87 ? -14.904 -4.250 17.456 1.00 91.50 87 GLY A O 1
ATOM 622 N N . GLY A 1 88 ? -12.843 -4.406 16.582 1.00 93.12 88 GLY A N 1
ATOM 623 C CA . GLY A 1 88 ? -13.047 -5.686 15.890 1.00 93.12 88 GLY A CA 1
ATOM 624 C C . GLY A 1 88 ? -13.564 -5.567 14.451 1.00 93.12 88 GLY A C 1
ATOM 625 O O . GLY A 1 88 ? -13.882 -6.580 13.827 1.00 93.12 88 GLY A O 1
ATOM 626 N N . GLU A 1 89 ? -13.651 -4.354 13.907 1.00 94.19 89 GLU A N 1
ATOM 627 C CA . GLU A 1 89 ? -14.047 -4.091 12.528 1.00 94.19 89 GLU A CA 1
ATOM 628 C C . GLU A 1 89 ? -12.960 -4.501 11.531 1.00 94.19 89 GLU A C 1
ATOM 630 O O . GLU A 1 89 ? -11.775 -4.251 11.745 1.00 94.19 89 GLU A O 1
ATOM 635 N N . GLY A 1 90 ? -13.364 -5.071 10.395 1.00 95.56 90 GLY A N 1
ATOM 636 C CA . GLY A 1 90 ? -12.471 -5.269 9.254 1.00 95.56 90 GLY A CA 1
ATOM 637 C C . GLY A 1 90 ? -12.347 -4.011 8.390 1.00 95.56 90 GLY A C 1
ATOM 638 O O . GLY A 1 90 ? -13.257 -3.178 8.341 1.00 95.56 90 GLY A O 1
ATOM 639 N N . ASN A 1 91 ? -11.245 -3.893 7.652 1.00 96.69 91 ASN A N 1
ATOM 640 C CA . ASN A 1 91 ? -11.085 -2.855 6.635 1.00 96.69 91 ASN A CA 1
ATOM 641 C C . ASN A 1 91 ? -11.790 -3.170 5.307 1.00 96.69 91 ASN A C 1
ATOM 643 O O . ASN A 1 91 ? -11.956 -4.330 4.922 1.00 96.69 91 ASN A O 1
ATOM 647 N N . LEU A 1 92 ? -12.126 -2.122 4.556 1.00 96.25 92 LEU A N 1
ATOM 648 C CA . LEU A 1 92 ? -12.376 -2.201 3.118 1.00 96.25 92 LEU A CA 1
ATOM 649 C C . LEU A 1 92 ? -11.062 -2.395 2.359 1.00 96.25 92 LEU A C 1
ATOM 651 O O . LEU A 1 92 ? -10.001 -1.965 2.810 1.00 96.25 92 LEU A O 1
ATOM 655 N N . ALA A 1 93 ? -11.137 -3.009 1.177 1.00 95.81 93 ALA A N 1
ATOM 656 C CA . ALA A 1 93 ? -9.974 -3.114 0.306 1.00 95.81 93 ALA A CA 1
ATOM 657 C C . ALA A 1 93 ? -9.438 -1.716 -0.049 1.00 95.81 93 ALA A C 1
ATOM 659 O O . ALA A 1 93 ? -10.209 -0.816 -0.387 1.00 95.81 93 ALA A O 1
ATOM 660 N N . GLY A 1 94 ? -8.120 -1.558 0.013 1.00 94.81 94 GLY A N 1
ATOM 661 C CA . GLY A 1 94 ? -7.418 -0.321 -0.305 1.00 94.81 94 GLY A CA 1
ATOM 662 C C . GLY A 1 94 ? -6.362 -0.566 -1.372 1.00 94.81 94 GLY A C 1
ATOM 663 O O . GLY A 1 94 ? -5.722 -1.620 -1.397 1.00 94.81 94 GLY A O 1
ATOM 664 N N . LYS A 1 95 ? -6.163 0.418 -2.245 1.00 93.81 95 LYS A N 1
ATOM 665 C CA . LYS A 1 95 ? -5.063 0.439 -3.208 1.00 93.81 95 LYS A CA 1
ATOM 666 C C . LYS A 1 95 ? -4.532 1.850 -3.385 1.00 93.81 95 LYS A C 1
ATOM 668 O O . LYS A 1 95 ? -5.314 2.801 -3.342 1.00 93.81 95 LYS A O 1
ATOM 673 N N . ASN A 1 96 ? -3.228 1.989 -3.601 1.00 90.94 96 ASN A N 1
ATOM 674 C CA . ASN A 1 96 ? -2.687 3.270 -4.034 1.00 90.94 96 ASN A CA 1
ATOM 675 C C . ASN A 1 96 ? -3.073 3.550 -5.489 1.00 90.94 96 ASN A C 1
ATOM 677 O O . ASN A 1 96 ? -3.431 2.651 -6.249 1.00 90.94 96 ASN A O 1
ATOM 681 N N . THR A 1 97 ? -2.993 4.818 -5.872 1.00 86.31 97 THR A N 1
ATOM 682 C CA . THR A 1 97 ? -3.145 5.238 -7.263 1.00 86.31 97 THR A CA 1
ATOM 683 C C . THR A 1 97 ? -1.816 5.779 -7.760 1.00 86.31 97 THR A C 1
ATOM 685 O O . THR A 1 97 ? -1.179 6.58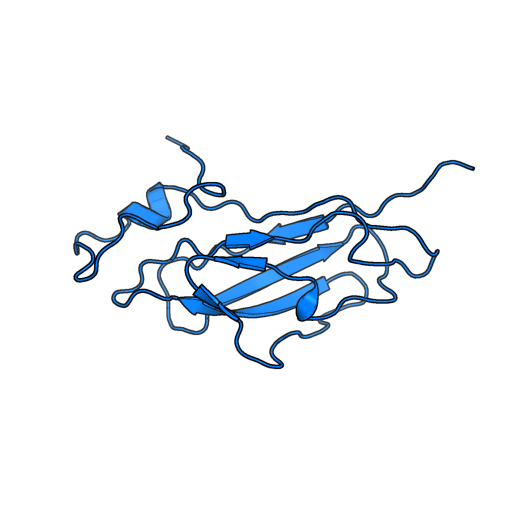9 -7.086 1.00 86.31 97 THR A O 1
ATOM 688 N N . THR A 1 98 ? -1.409 5.342 -8.944 1.00 77.50 98 THR A N 1
ATOM 689 C CA . THR A 1 98 ? -0.264 5.892 -9.670 1.00 77.50 98 THR A CA 1
ATOM 690 C C . THR A 1 98 ? -0.786 6.668 -10.884 1.00 77.50 98 THR A C 1
ATOM 692 O O . THR A 1 98 ? -1.907 6.439 -11.351 1.00 77.50 98 THR A O 1
ATOM 695 N N . THR A 1 99 ? -0.027 7.638 -11.392 1.00 71.00 99 THR A N 1
ATOM 696 C CA . THR A 1 99 ? -0.377 8.334 -12.641 1.00 71.00 99 THR A CA 1
ATOM 697 C C . THR A 1 99 ? 0.560 7.886 -13.751 1.00 71.00 99 THR A C 1
ATOM 699 O O . THR A 1 99 ? 1.762 7.718 -13.536 1.00 71.00 99 THR A O 1
ATOM 702 N N . LEU A 1 100 ? 0.029 7.732 -14.967 1.00 65.69 100 LEU A N 1
ATOM 703 C CA . LEU A 1 100 ? 0.862 7.454 -16.144 1.00 65.69 100 LEU A CA 1
ATOM 704 C C . LEU A 1 100 ? 1.877 8.571 -16.428 1.00 65.69 100 LEU A C 1
ATOM 706 O O . LEU A 1 100 ? 2.961 8.295 -16.930 1.00 65.69 100 LEU A O 1
ATOM 710 N N . ASN A 1 101 ? 1.590 9.806 -16.013 1.00 60.34 101 ASN A N 1
ATOM 711 C CA . ASN A 1 101 ? 2.557 10.901 -16.106 1.00 60.34 101 ASN A CA 1
ATOM 712 C C . ASN A 1 101 ? 3.819 10.628 -15.272 1.00 60.34 101 ASN A C 1
ATOM 714 O O . ASN A 1 101 ? 4.913 10.954 -15.719 1.00 60.34 101 ASN A O 1
ATOM 718 N N . ASN A 1 102 ? 3.701 9.973 -14.110 1.00 56.28 102 ASN A N 1
ATOM 719 C CA . ASN A 1 102 ? 4.862 9.571 -13.306 1.00 56.28 102 ASN A CA 1
ATOM 720 C C . ASN A 1 102 ? 5.622 8.383 -13.925 1.00 56.28 102 ASN A C 1
ATOM 722 O O . ASN A 1 102 ? 6.826 8.257 -13.721 1.00 56.28 1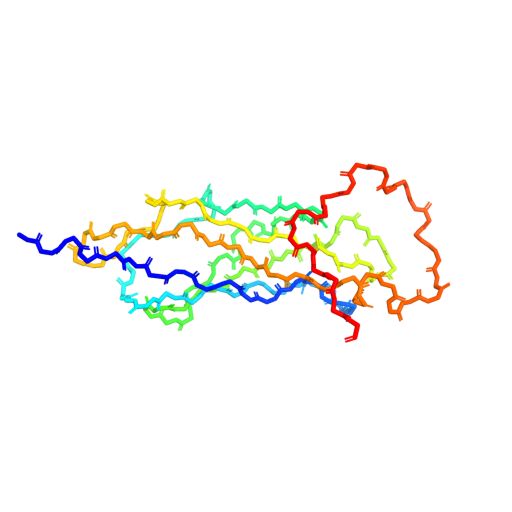02 ASN A O 1
ATOM 726 N N . LEU A 1 103 ? 4.944 7.551 -14.726 1.00 57.38 103 LEU A N 1
ATOM 727 C CA . LEU A 1 103 ? 5.556 6.484 -15.529 1.00 57.38 103 LEU A CA 1
ATOM 728 C C . LEU A 1 103 ? 6.371 7.041 -16.716 1.00 57.38 103 LEU A C 1
ATOM 730 O O . LEU A 1 103 ? 7.406 6.474 -17.075 1.00 57.38 103 LEU A O 1
ATOM 734 N N . SER A 1 104 ? 5.919 8.151 -17.315 1.00 55.25 104 SER A N 1
ATOM 735 C CA . SER A 1 104 ? 6.538 8.796 -18.484 1.00 55.25 104 SER A CA 1
ATOM 736 C C . SER A 1 104 ? 7.385 10.033 -18.165 1.00 55.25 104 SER A C 1
ATOM 738 O O . SER A 1 104 ? 7.880 10.675 -19.087 1.00 55.25 104 SER A O 1
ATOM 740 N N . ALA A 1 105 ? 7.559 10.396 -16.889 1.00 56.38 105 ALA A N 1
ATOM 741 C CA . ALA A 1 105 ? 8.268 11.612 -16.462 1.00 56.38 105 ALA A CA 1
ATOM 742 C C . ALA A 1 105 ? 9.768 11.632 -16.825 1.00 56.38 105 ALA A C 1
ATOM 744 O O . ALA A 1 105 ? 10.452 12.632 -16.616 1.00 56.38 105 ALA A O 1
ATOM 745 N N . THR A 1 106 ? 10.291 10.531 -17.364 1.00 58.16 106 THR A N 1
ATOM 746 C CA . THR A 1 106 ? 11.690 10.352 -17.749 1.00 58.16 106 THR A CA 1
ATOM 747 C C . THR A 1 106 ? 11.775 10.058 -19.247 1.00 58.16 106 THR A C 1
ATOM 749 O O . THR A 1 106 ? 11.019 9.243 -19.776 1.00 58.16 106 THR A O 1
ATOM 752 N N . THR A 1 107 ? 12.704 10.733 -19.931 1.00 60.81 107 THR A N 1
ATOM 753 C CA . THR A 1 107 ? 13.008 10.533 -21.358 1.00 60.81 107 THR A CA 1
ATOM 754 C C . THR A 1 107 ? 13.916 9.335 -21.613 1.00 60.81 107 THR A C 1
ATOM 756 O O . THR A 1 107 ? 14.118 8.957 -22.767 1.00 60.81 107 THR A O 1
ATOM 759 N N . ASN A 1 108 ? 14.464 8.723 -20.561 1.00 65.75 108 ASN A N 1
ATOM 760 C CA . ASN A 1 108 ? 15.121 7.436 -20.706 1.00 65.75 108 ASN A CA 1
ATOM 761 C C . ASN A 1 108 ? 14.035 6.410 -21.029 1.00 65.75 108 ASN A C 1
ATOM 763 O O . ASN A 1 108 ? 12.917 6.520 -20.527 1.00 65.75 108 ASN A O 1
ATOM 767 N N . PHE A 1 109 ? 14.354 5.400 -21.828 1.00 67.88 109 PHE A N 1
ATOM 768 C CA . PHE A 1 109 ? 13.524 4.204 -21.979 1.00 67.88 109 PHE A CA 1
ATOM 769 C C . PHE A 1 109 ? 14.008 3.151 -20.985 1.00 67.88 109 PHE A C 1
ATOM 771 O O . PHE A 1 109 ? 15.206 3.140 -20.703 1.00 67.88 109 PHE A O 1
ATOM 778 N N . PRO A 1 110 ? 13.116 2.319 -20.409 1.00 72.56 110 PRO A N 1
ATOM 779 C CA . PRO A 1 110 ? 13.565 1.268 -19.512 1.00 72.56 110 PRO A CA 1
ATOM 780 C C . PRO A 1 110 ? 14.498 0.361 -20.301 1.00 72.56 110 PRO A C 1
ATOM 782 O O . PRO A 1 110 ? 14.146 -0.083 -21.394 1.00 72.56 110 PRO A O 1
ATOM 785 N N . SER A 1 111 ? 15.682 0.100 -19.759 1.00 74.94 111 SER A N 1
ATOM 786 C CA . SER A 1 111 ? 16.612 -0.858 -20.365 1.00 74.94 111 SER A CA 1
ATOM 787 C C . SER A 1 111 ? 16.144 -2.315 -20.236 1.00 74.94 111 SER A C 1
ATOM 789 O O . SER A 1 111 ? 16.633 -3.180 -20.961 1.00 74.94 111 SER A O 1
ATOM 791 N N . ALA A 1 112 ? 15.189 -2.588 -19.341 1.00 79.31 112 ALA A N 1
ATOM 792 C CA . ALA A 1 112 ? 14.628 -3.910 -19.085 1.00 79.31 112 ALA A CA 1
ATOM 793 C C . ALA A 1 112 ? 13.244 -4.117 -19.727 1.00 79.31 112 ALA A C 1
ATOM 795 O O . ALA A 1 112 ? 12.556 -3.166 -20.102 1.00 79.31 112 ALA A O 1
ATOM 796 N N . ASP A 1 113 ? 12.837 -5.385 -19.822 1.00 80.56 113 ASP A N 1
ATOM 797 C CA . ASP A 1 113 ? 11.511 -5.785 -20.293 1.00 80.56 113 ASP A CA 1
ATOM 798 C C . ASP A 1 113 ? 10.410 -5.319 -19.324 1.00 80.56 113 ASP A C 1
ATOM 800 O O . ASP A 1 113 ? 10.509 -5.494 -18.109 1.00 80.56 113 ASP A O 1
ATOM 804 N N . ILE A 1 114 ? 9.350 -4.733 -19.880 1.00 79.06 114 ILE A N 1
ATOM 805 C CA . ILE A 1 114 ? 8.208 -4.176 -19.148 1.00 79.06 114 ILE A CA 1
ATOM 806 C C . ILE A 1 114 ? 6.873 -4.814 -19.557 1.00 79.06 114 ILE A C 1
ATOM 808 O O . ILE A 1 114 ? 5.818 -4.327 -19.153 1.00 79.06 114 ILE A O 1
ATOM 812 N N . THR A 1 115 ? 6.863 -5.895 -20.347 1.00 81.19 115 THR A N 1
ATOM 813 C CA . THR A 1 115 ? 5.604 -6.488 -20.843 1.00 81.19 115 THR A CA 1
ATOM 814 C C . THR A 1 115 ? 4.703 -7.046 -19.741 1.00 81.19 115 THR A C 1
ATOM 816 O O . THR A 1 115 ? 3.493 -7.122 -19.935 1.00 81.19 115 THR A O 1
ATOM 819 N N . ASN A 1 116 ? 5.264 -7.420 -18.587 1.00 81.38 116 ASN A N 1
ATOM 820 C CA . ASN A 1 116 ? 4.527 -8.003 -17.456 1.00 81.38 116 ASN A CA 1
ATOM 821 C C . ASN A 1 116 ? 4.234 -6.999 -16.332 1.00 81.38 116 ASN A C 1
ATOM 823 O O . ASN A 1 116 ? 3.905 -7.400 -15.215 1.00 81.38 116 ASN A O 1
ATOM 827 N N . TRP A 1 117 ? 4.403 -5.704 -16.592 1.00 82.88 117 TRP A N 1
ATOM 828 C CA . TRP A 1 117 ? 4.288 -4.688 -15.556 1.00 82.88 117 TRP A CA 1
ATOM 829 C C . TRP A 1 117 ? 2.827 -4.437 -15.169 1.00 82.88 117 TRP A C 1
ATOM 831 O O . TRP A 1 117 ? 1.965 -4.248 -16.031 1.00 82.88 117 TRP A O 1
ATOM 841 N N . ASP A 1 118 ? 2.533 -4.427 -13.867 1.00 85.94 118 ASP A N 1
ATOM 842 C CA . ASP A 1 118 ? 1.167 -4.232 -13.381 1.00 85.94 118 ASP A CA 1
ATOM 843 C C . ASP A 1 118 ? 0.749 -2.766 -13.547 1.00 85.94 118 ASP A C 1
ATOM 845 O O . ASP A 1 118 ? 1.324 -1.864 -12.945 1.00 85.94 118 ASP A O 1
ATOM 849 N N . THR A 1 119 ? -0.267 -2.502 -14.359 1.00 83.12 119 THR A N 1
ATOM 850 C CA . THR A 1 119 ? -0.790 -1.143 -14.579 1.00 83.12 119 THR A CA 1
ATOM 851 C C . THR A 1 119 ? -2.172 -0.938 -13.962 1.00 83.12 119 THR A C 1
ATOM 853 O O . THR A 1 119 ? -2.816 0.079 -14.197 1.00 83.12 119 THR A O 1
ATOM 856 N N . SER A 1 120 ? -2.642 -1.865 -13.122 1.00 85.75 120 SER A N 1
ATOM 857 C CA . SER A 1 120 ? -4.011 -1.863 -12.583 1.00 85.75 120 SER A CA 1
ATOM 858 C C . SER A 1 120 ? -4.283 -0.759 -11.544 1.00 85.75 120 SER A C 1
ATOM 860 O O . SER A 1 120 ? -5.439 -0.472 -11.200 1.00 85.75 120 SER A O 1
ATOM 862 N N . HIS A 1 121 ? -3.222 -0.129 -11.036 1.00 85.94 121 HIS A N 1
ATOM 863 C CA . HIS A 1 121 ? -3.274 1.036 -10.147 1.00 85.94 121 HIS A CA 1
ATOM 864 C C . HIS A 1 121 ? -3.022 2.356 -10.888 1.00 85.94 121 HIS A C 1
ATOM 866 O O . HIS A 1 121 ? -3.176 3.425 -10.295 1.00 85.94 121 HIS A O 1
ATOM 872 N N . ALA A 1 122 ? -2.653 2.292 -12.170 1.00 82.88 122 ALA A N 1
ATOM 873 C CA . ALA A 1 122 ? -2.369 3.470 -12.963 1.00 82.88 122 ALA A CA 1
ATOM 874 C C . ALA A 1 122 ? -3.664 4.138 -13.431 1.00 82.88 122 ALA A C 1
ATOM 876 O O . ALA A 1 122 ? -4.594 3.494 -13.917 1.00 82.88 122 ALA A O 1
ATOM 877 N N . THR A 1 123 ? -3.704 5.458 -13.304 1.00 78.06 123 THR A N 1
ATOM 878 C CA . THR A 1 123 ? -4.778 6.302 -13.826 1.00 78.06 123 THR A CA 1
ATOM 879 C C . THR A 1 123 ? -4.259 7.194 -14.944 1.00 78.06 123 THR A C 1
ATOM 881 O O . THR A 1 123 ? -3.107 7.645 -14.937 1.00 78.06 123 THR A O 1
ATOM 884 N N . PHE A 1 124 ? -5.129 7.443 -15.921 1.00 66.00 124 PHE A N 1
ATOM 885 C CA . PHE A 1 124 ? -4.907 8.436 -16.962 1.00 66.00 124 PHE A CA 1
ATOM 886 C C . PHE A 1 124 ? -5.511 9.756 -16.478 1.00 66.00 124 PHE A C 1
ATOM 888 O O . PHE A 1 124 ? -6.732 9.892 -16.426 1.00 66.00 124 PHE A O 1
ATOM 895 N N . SER A 1 125 ? -4.668 10.710 -16.088 1.00 57.31 125 SER A N 1
ATOM 896 C CA . SER A 1 125 ? -5.089 12.095 -15.869 1.00 57.31 125 SER A CA 1
ATOM 897 C C . SER A 1 125 ? -4.334 12.963 -16.866 1.00 57.31 125 SER A C 1
ATOM 899 O O . SER A 1 125 ? -3.102 12.985 -16.840 1.00 57.31 125 SER A O 1
ATOM 901 N N . PHE A 1 126 ? -5.075 13.610 -17.763 1.00 51.72 126 PHE A N 1
ATOM 902 C CA . PHE A 1 126 ? -4.566 14.620 -18.692 1.00 51.72 126 PHE A CA 1
ATOM 903 C C . PHE A 1 126 ? -4.613 16.000 -18.039 1.00 51.72 126 PHE A C 1
ATOM 905 O O . PHE A 1 126 ? -5.542 16.216 -17.225 1.00 51.72 126 PHE A O 1
#

Sequence (126 aa):
MINNTIVTTITGSGSAGAEPHTITFDFSDDIATFNEGDIVVKNGTLVASSLTKVSNTQYTIQVNADLAEGRANITGSIASGKVIGTGGEGNLAGKNTTTLNNLSATTNFPSADITNWDTSHATFSF

pLDDT: mean 84.86, std 14.43, range [41.91, 98.38]